Protein AF-A0A954BBL8-F1 (afdb_monomer)

Foldseek 3Di:
DDDPDDDDFDWAFLCRLCVVVVHDSVVSVVCVVVVLFDWDDDPDDGITDTPVRSVVSVVVVDDDPPPPPPVVPPPPVPPPPPPCPDQPVVNPDPDDPVVVVVVVCVVPPDDDPDDPDDDDDDDDDDDDDDDD

Radius of gyration: 31.5 Å; Cα contacts (8 Å, |Δi|>4): 62; chains: 1; bounding box: 58×46×105 Å

Secondary structure (DSSP, 8-state):
------PPPPEE-HHHHHHHHTS-HHHHHHHHHHT-S--EEETTTEEEEEHHHHHHHHHHH------S-----------------S--TT------HHHHHHHHHHHHSPPPS-------------------

Sequence (132 aa):
MTENVVTLPALLTEREAAERLGISSCTLQRLRRAGEIAYLKIGGRLVRYTEKQIADYLEAATCRETNEPVRSAITGSPREPIRRTGAAPGSIPLHDRRAVKALALQTFARPSKSSPAGSSKTPTAHASKRSN

Solvent-accessible surface area (backbone atoms only — not comparable to full-atom values): 9010 Å² total; per-residue (Å²): 134,83,82,82,77,84,78,78,81,64,73,32,44,59,63,58,48,14,60,74,69,74,49,53,51,68,56,50,52,48,37,44,75,73,63,72,42,70,70,45,70,57,78,94,81,47,57,32,33,45,67,63,44,54,49,54,40,52,60,71,68,53,80,74,82,65,90,61,86,71,67,74,69,88,70,65,70,76,74,65,77,73,75,78,85,57,81,53,96,82,62,69,72,86,67,55,71,66,58,56,53,52,52,53,52,59,72,70,47,76,81,72,96,67,83,82,73,90,77,90,78,83,88,87,89,86,80,91,82,86,88,132

Structure (mmCIF, N/CA/C/O backbone):
data_AF-A0A954BBL8-F1
#
_entry.id   AF-A0A954BBL8-F1
#
loop_
_atom_site.group_PDB
_atom_site.id
_atom_site.type_symbol
_atom_site.label_atom_id
_atom_site.label_alt_id
_atom_site.label_comp_id
_atom_site.label_asym_id
_atom_site.label_entity_id
_atom_site.label_seq_id
_atom_site.pdbx_PDB_ins_code
_atom_site.Cartn_x
_atom_site.Cartn_y
_atom_site.Cartn_z
_atom_site.occupancy
_atom_site.B_iso_or_equiv
_atom_site.auth_seq_id
_atom_site.auth_comp_id
_atom_site.auth_asym_id
_atom_site.auth_atom_id
_atom_site.pdbx_PDB_model_num
ATOM 1 N N . MET A 1 1 ? -0.771 -8.100 40.312 1.00 46.03 1 MET A N 1
ATOM 2 C CA . MET A 1 1 ? -1.903 -7.981 39.372 1.00 46.03 1 MET A CA 1
ATOM 3 C C . MET A 1 1 ? -1.376 -7.227 38.166 1.00 46.03 1 MET A C 1
ATOM 5 O O . MET A 1 1 ? -1.125 -6.039 38.279 1.00 46.03 1 MET A O 1
ATOM 9 N N . THR A 1 2 ? -1.028 -7.923 37.086 1.00 65.50 2 THR A N 1
ATOM 10 C CA . THR A 1 2 ? -0.516 -7.288 35.863 1.00 65.50 2 THR A CA 1
ATOM 11 C C . THR A 1 2 ? -1.701 -6.779 35.054 1.00 65.50 2 THR A C 1
ATOM 13 O O . THR A 1 2 ? -2.449 -7.575 34.491 1.00 65.50 2 THR A O 1
ATOM 16 N N . GLU A 1 3 ? -1.884 -5.461 35.060 1.00 63.78 3 GLU A N 1
ATOM 17 C CA . GLU A 1 3 ? -2.807 -4.723 34.198 1.00 63.78 3 GLU A CA 1
ATOM 18 C C . GLU A 1 3 ? -2.542 -5.110 32.737 1.00 63.78 3 GLU A C 1
ATOM 20 O O . GLU A 1 3 ? -1.494 -4.803 32.167 1.00 63.78 3 GLU A O 1
ATOM 25 N N . ASN A 1 4 ? -3.475 -5.849 32.143 1.00 70.06 4 ASN A N 1
ATOM 26 C CA . ASN A 1 4 ? -3.386 -6.306 30.764 1.00 70.06 4 ASN A CA 1
ATOM 27 C C . ASN A 1 4 ? -3.923 -5.182 29.867 1.00 70.06 4 ASN A C 1
ATOM 29 O O . ASN A 1 4 ? -5.093 -5.167 29.486 1.00 70.06 4 ASN A O 1
ATOM 33 N N . VAL A 1 5 ? -3.088 -4.172 29.615 1.00 75.31 5 VAL A N 1
ATOM 34 C CA . VAL A 1 5 ? -3.461 -3.025 28.782 1.00 75.31 5 VAL A CA 1
ATOM 35 C C . VAL A 1 5 ? -3.480 -3.468 27.322 1.00 75.31 5 VAL A C 1
ATOM 37 O O . VAL A 1 5 ? -2.441 -3.690 26.704 1.00 75.31 5 VAL A O 1
ATOM 40 N N . VAL A 1 6 ? -4.678 -3.599 26.756 1.00 73.25 6 VAL A N 1
ATOM 41 C CA . VAL A 1 6 ? -4.863 -3.892 25.331 1.00 73.25 6 VAL A CA 1
ATOM 42 C C . VAL A 1 6 ? -4.576 -2.619 24.533 1.00 73.25 6 VAL A C 1
ATOM 44 O O . VAL A 1 6 ? -5.428 -1.741 24.410 1.00 73.25 6 VAL A O 1
ATOM 47 N N . THR A 1 7 ? -3.363 -2.493 23.998 1.00 77.00 7 THR A N 1
ATOM 48 C CA . THR A 1 7 ? -3.014 -1.406 23.074 1.00 77.00 7 THR A CA 1
ATOM 49 C C . THR A 1 7 ? -3.534 -1.728 21.675 1.00 77.00 7 THR A C 1
ATOM 51 O O . THR A 1 7 ? -3.221 -2.774 21.106 1.00 77.00 7 THR A O 1
ATOM 54 N N . LEU A 1 8 ? -4.334 -0.825 21.105 1.00 75.62 8 LEU A N 1
ATOM 55 C CA . LEU A 1 8 ? -4.789 -0.951 19.722 1.00 75.62 8 LEU A CA 1
ATOM 56 C C . LEU A 1 8 ? -3.633 -0.652 18.751 1.00 75.62 8 LEU A C 1
ATOM 58 O O . LEU A 1 8 ? -2.876 0.293 18.983 1.00 75.62 8 LEU A O 1
ATOM 62 N N . PRO A 1 9 ? -3.498 -1.416 17.653 1.00 79.06 9 PRO A N 1
ATOM 63 C CA . PRO A 1 9 ? -2.435 -1.195 16.682 1.00 79.06 9 PRO A CA 1
ATOM 64 C C . PRO A 1 9 ? -2.623 0.146 15.966 1.00 79.06 9 PRO A C 1
ATOM 66 O O . PRO A 1 9 ? -3.714 0.464 15.486 1.00 79.06 9 PRO A O 1
ATOM 69 N N . ALA A 1 10 ? -1.541 0.919 15.859 1.00 87.56 10 ALA A N 1
ATOM 70 C CA . ALA A 1 10 ? -1.540 2.171 15.116 1.00 87.56 10 ALA A CA 1
ATOM 71 C C . ALA A 1 10 ? -1.830 1.919 13.625 1.00 87.56 10 ALA A C 1
ATOM 73 O O . ALA A 1 10 ? -1.247 1.030 12.998 1.00 87.56 10 ALA A O 1
ATOM 74 N N . LEU A 1 11 ? -2.750 2.710 13.061 1.00 93.75 11 LEU A N 1
ATOM 75 C CA . LEU A 1 11 ? -3.167 2.613 11.663 1.00 93.75 11 LEU A CA 1
ATOM 76 C C . LEU A 1 11 ? -2.535 3.720 10.826 1.00 93.75 11 LEU A C 1
ATOM 78 O O . LEU A 1 11 ? -3.007 4.861 10.813 1.00 93.75 11 LEU A O 1
ATOM 82 N N . LEU A 1 12 ? -1.523 3.341 10.059 1.00 94.44 12 LEU A N 1
ATOM 83 C CA . LEU A 1 12 ? -0.784 4.222 9.173 1.00 94.44 12 LEU A CA 1
ATOM 84 C C . LEU A 1 12 ? -1.586 4.504 7.902 1.00 94.44 12 LEU A C 1
ATOM 86 O O . LEU A 1 12 ? -2.253 3.633 7.334 1.00 94.44 12 LEU A O 1
ATOM 90 N N . THR A 1 13 ? -1.530 5.747 7.453 1.00 95.88 13 THR A N 1
ATOM 91 C CA . THR A 1 13 ? -2.005 6.157 6.131 1.00 95.88 13 THR A CA 1
ATOM 92 C C . THR A 1 13 ? -1.064 5.658 5.033 1.00 95.88 13 THR A C 1
ATOM 94 O O . THR A 1 13 ? 0.066 5.253 5.291 1.00 95.88 13 THR A O 1
ATOM 97 N N . GLU A 1 14 ? -1.509 5.712 3.775 1.00 94.69 14 GLU A N 1
ATOM 98 C CA . GLU A 1 14 ? -0.673 5.333 2.624 1.00 94.69 14 GLU A CA 1
ATOM 99 C C . GLU A 1 14 ? 0.601 6.189 2.526 1.00 94.69 14 GLU A C 1
ATOM 101 O O . GLU A 1 14 ? 1.652 5.674 2.160 1.00 94.69 14 GLU A O 1
ATOM 106 N N . ARG A 1 15 ? 0.542 7.473 2.913 1.00 95.38 15 ARG A N 1
ATOM 107 C CA . ARG A 1 15 ? 1.725 8.344 2.934 1.00 95.38 15 ARG A CA 1
ATOM 108 C C . ARG A 1 15 ? 2.714 7.923 4.022 1.00 95.38 15 ARG A C 1
ATOM 110 O O . ARG A 1 15 ? 3.881 7.719 3.722 1.00 95.38 15 ARG A O 1
ATOM 117 N N . GLU A 1 16 ? 2.238 7.742 5.251 1.00 95.69 16 GLU A N 1
ATOM 118 C CA . GLU A 1 16 ? 3.089 7.352 6.385 1.00 95.69 16 GLU A CA 1
ATOM 119 C C . GLU A 1 16 ? 3.707 5.963 6.183 1.00 95.69 16 GLU A C 1
ATOM 121 O O . GLU A 1 16 ? 4.875 5.748 6.490 1.00 95.69 16 GLU A O 1
ATOM 126 N N . ALA A 1 17 ? 2.948 5.016 5.626 1.00 95.88 17 ALA A N 1
ATOM 127 C CA . ALA A 1 17 ? 3.463 3.691 5.296 1.00 95.88 17 ALA A CA 1
ATOM 128 C C . ALA A 1 17 ? 4.558 3.753 4.218 1.00 95.88 17 ALA A C 1
ATOM 130 O O . ALA A 1 17 ? 5.568 3.061 4.323 1.00 95.88 17 ALA A O 1
ATOM 131 N N . ALA A 1 18 ? 4.385 4.603 3.201 1.00 96.50 18 ALA A N 1
ATOM 132 C CA . ALA A 1 18 ? 5.384 4.799 2.155 1.00 96.50 18 ALA A CA 1
ATOM 133 C C . ALA A 1 18 ? 6.669 5.441 2.708 1.00 96.50 18 ALA A C 1
ATOM 135 O O . ALA A 1 18 ? 7.763 4.979 2.392 1.00 96.50 18 ALA A O 1
ATOM 136 N N . GLU A 1 19 ? 6.534 6.437 3.590 1.00 96.06 19 GLU A N 1
ATOM 137 C CA . GLU A 1 19 ? 7.657 7.055 4.308 1.00 96.06 19 GLU A CA 1
ATOM 138 C C . GLU A 1 19 ? 8.410 6.027 5.166 1.00 96.06 19 GLU A C 1
ATOM 140 O O . GLU A 1 19 ? 9.635 5.958 5.101 1.00 96.06 19 GLU A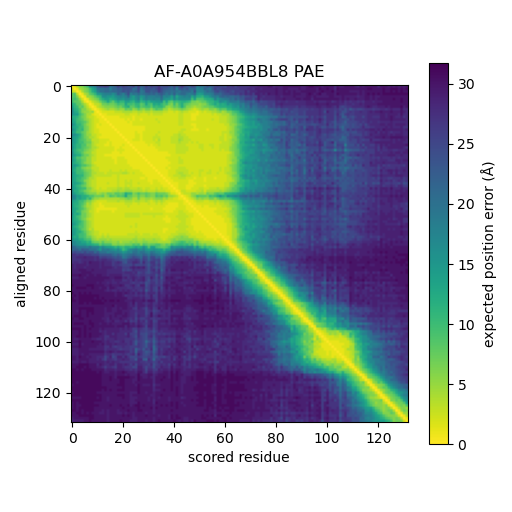 O 1
ATOM 145 N N . ARG A 1 20 ? 7.690 5.166 5.9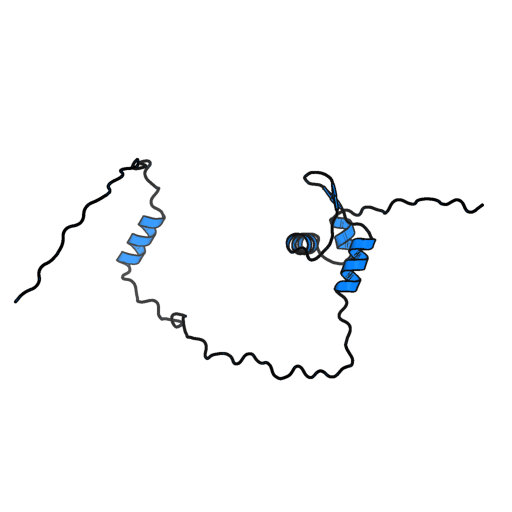01 1.00 93.94 20 ARG A N 1
ATOM 146 C CA . ARG A 1 20 ? 8.281 4.081 6.709 1.00 93.94 20 ARG A CA 1
ATOM 147 C C . ARG A 1 20 ? 9.048 3.059 5.869 1.00 93.94 20 ARG A C 1
ATOM 149 O O . ARG A 1 20 ? 10.067 2.552 6.322 1.00 93.94 20 ARG A O 1
ATOM 156 N N . LEU A 1 21 ? 8.563 2.758 4.666 1.00 94.00 21 LEU A N 1
ATOM 157 C CA . LEU A 1 21 ? 9.208 1.836 3.726 1.00 94.00 21 LEU A CA 1
ATOM 158 C C . LEU A 1 21 ? 10.311 2.497 2.883 1.00 94.00 21 LEU A C 1
ATOM 160 O O . LEU A 1 21 ? 11.015 1.798 2.159 1.00 94.00 21 LEU A O 1
ATOM 164 N N . GLY A 1 22 ? 10.452 3.826 2.929 1.00 95.19 22 GLY A N 1
ATOM 165 C CA . GLY A 1 22 ? 11.400 4.564 2.092 1.00 95.19 22 GLY A CA 1
ATOM 166 C C . GLY A 1 22 ? 11.055 4.553 0.597 1.00 95.19 22 GLY A C 1
ATOM 167 O O . GLY A 1 22 ? 11.948 4.668 -0.241 1.00 95.19 22 GLY A O 1
ATOM 168 N N . ILE A 1 23 ? 9.776 4.403 0.236 1.00 96.00 23 ILE A N 1
ATOM 169 C CA . ILE A 1 23 ? 9.311 4.354 -1.160 1.00 96.00 23 ILE A CA 1
ATOM 170 C C . ILE A 1 23 ? 8.315 5.473 -1.469 1.00 96.00 23 ILE A C 1
ATOM 172 O O . ILE A 1 23 ? 7.753 6.109 -0.583 1.00 96.00 23 ILE A O 1
ATOM 176 N N . SER A 1 24 ? 8.047 5.705 -2.757 1.00 97.69 24 SER A N 1
ATOM 177 C CA . SER A 1 24 ? 6.983 6.629 -3.160 1.00 97.69 24 SER A CA 1
ATOM 178 C C . SER A 1 24 ? 5.591 6.042 -2.884 1.00 97.69 24 SER A C 1
ATOM 180 O O . SER A 1 24 ? 5.374 4.833 -3.007 1.00 97.69 24 SER A O 1
ATOM 182 N N . SER A 1 25 ? 4.608 6.901 -2.603 1.00 96.44 25 SER A N 1
ATOM 183 C CA . SER A 1 25 ? 3.203 6.492 -2.452 1.00 96.44 25 SER A CA 1
ATOM 184 C C . SER A 1 25 ? 2.642 5.822 -3.714 1.00 96.44 25 SER A C 1
ATOM 186 O O . SER A 1 25 ? 1.854 4.884 -3.619 1.00 96.44 25 SER A O 1
ATOM 188 N N . CYS A 1 26 ? 3.092 6.244 -4.901 1.00 97.31 26 CYS A N 1
ATOM 189 C CA . CYS A 1 26 ? 2.743 5.613 -6.176 1.00 97.31 26 CYS A CA 1
ATOM 190 C C . CYS A 1 26 ? 3.252 4.162 -6.244 1.00 97.31 26 CYS A C 1
ATOM 192 O O . CYS A 1 26 ? 2.516 3.256 -6.642 1.00 97.31 26 CYS A O 1
ATOM 194 N N . THR A 1 27 ? 4.486 3.922 -5.791 1.00 97.31 27 THR A N 1
ATOM 195 C CA . THR A 1 27 ? 5.057 2.572 -5.695 1.00 97.31 27 THR A CA 1
ATOM 196 C C . THR A 1 27 ? 4.241 1.710 -4.739 1.00 97.31 27 THR A C 1
ATOM 198 O O . THR A 1 27 ? 3.846 0.607 -5.113 1.00 97.31 27 THR A O 1
ATOM 201 N N . LEU A 1 28 ? 3.914 2.226 -3.550 1.00 96.56 28 LEU A N 1
ATOM 202 C CA . LEU A 1 28 ? 3.092 1.509 -2.573 1.00 96.56 28 LEU A CA 1
ATOM 203 C C . LEU A 1 28 ? 1.700 1.170 -3.132 1.00 96.56 28 LEU A C 1
ATOM 205 O O . LEU A 1 28 ? 1.217 0.048 -2.979 1.00 96.56 28 LEU A O 1
ATOM 209 N N . GLN A 1 29 ? 1.077 2.100 -3.860 1.00 96.19 29 GLN A N 1
ATOM 210 C CA . GLN A 1 29 ? -0.194 1.852 -4.535 1.00 96.19 29 GLN A CA 1
ATOM 211 C C . GLN A 1 29 ? -0.077 0.734 -5.581 1.00 96.19 29 GLN A C 1
ATOM 213 O O . GLN A 1 29 ? -0.992 -0.084 -5.709 1.00 96.19 29 GLN A O 1
ATOM 218 N N . ARG A 1 30 ? 1.027 0.688 -6.335 1.00 96.81 30 ARG A N 1
ATOM 219 C CA . ARG A 1 30 ? 1.285 -0.374 -7.314 1.00 96.81 30 ARG A CA 1
ATOM 220 C C . ARG A 1 30 ? 1.429 -1.734 -6.633 1.00 96.81 30 ARG A C 1
ATOM 222 O O . ARG A 1 30 ? 0.749 -2.663 -7.055 1.00 96.81 30 ARG A O 1
ATOM 229 N N . LEU A 1 31 ? 2.228 -1.824 -5.568 1.00 95.44 31 LEU A N 1
ATOM 230 C CA . LEU A 1 31 ? 2.401 -3.051 -4.773 1.00 95.44 31 LEU A CA 1
ATOM 231 C C . LEU A 1 31 ? 1.059 -3.552 -4.233 1.00 95.44 31 LEU A C 1
ATOM 233 O O . LEU A 1 31 ? 0.718 -4.725 -4.360 1.00 95.44 31 LEU A O 1
ATOM 237 N N . ARG A 1 32 ? 0.236 -2.634 -3.717 1.00 95.69 32 ARG A N 1
ATOM 238 C CA . ARG A 1 32 ? -1.116 -2.954 -3.258 1.00 95.69 32 ARG A CA 1
ATOM 239 C C . ARG A 1 32 ? -2.000 -3.510 -4.374 1.00 95.69 32 ARG A C 1
ATOM 241 O O . ARG A 1 32 ? -2.718 -4.477 -4.153 1.00 95.69 32 ARG A O 1
ATOM 248 N N . ARG A 1 33 ? -1.980 -2.902 -5.566 1.00 95.19 33 ARG A N 1
ATOM 249 C CA . ARG A 1 33 ? -2.758 -3.384 -6.726 1.00 95.19 33 ARG A CA 1
ATOM 250 C C . ARG A 1 33 ? -2.271 -4.741 -7.232 1.00 95.19 33 ARG A C 1
ATOM 252 O O . ARG A 1 33 ? -3.088 -5.503 -7.732 1.00 95.19 33 ARG A O 1
ATOM 259 N N . ALA A 1 34 ? -0.976 -5.017 -7.102 1.00 95.00 34 ALA A N 1
ATOM 260 C CA . ALA A 1 34 ? -0.379 -6.312 -7.415 1.00 95.00 34 ALA A CA 1
ATOM 261 C C . ALA A 1 34 ? -0.681 -7.384 -6.350 1.00 95.00 34 ALA A C 1
ATOM 263 O O . ALA A 1 34 ? -0.526 -8.568 -6.624 1.00 95.00 34 ALA A O 1
ATOM 264 N N . GLY A 1 35 ? -1.144 -6.986 -5.158 1.00 94.94 35 GLY A N 1
ATOM 265 C CA . GLY A 1 35 ? -1.389 -7.897 -4.038 1.00 94.94 35 GLY A CA 1
ATOM 266 C C . GLY A 1 35 ? -0.119 -8.303 -3.286 1.00 94.94 35 GLY A C 1
ATOM 267 O O . GLY A 1 35 ? -0.152 -9.264 -2.528 1.00 94.94 35 GLY A O 1
ATOM 268 N N . GLU A 1 36 ? 0.985 -7.578 -3.480 1.00 94.38 36 GLU A N 1
ATOM 269 C CA . GLU A 1 36 ? 2.290 -7.885 -2.874 1.00 94.38 36 GLU A CA 1
ATOM 270 C C . GLU A 1 36 ? 2.405 -7.409 -1.421 1.00 94.38 36 GLU A C 1
ATOM 272 O O . GLU A 1 36 ? 3.224 -7.920 -0.664 1.00 94.38 36 GLU A O 1
ATOM 277 N N . ILE A 1 37 ? 1.578 -6.442 -1.012 1.00 95.38 37 ILE A N 1
ATOM 278 C CA . ILE A 1 37 ? 1.542 -5.935 0.361 1.00 95.38 37 ILE A CA 1
ATOM 279 C C . ILE A 1 37 ? 0.130 -6.018 0.938 1.00 95.38 37 ILE A C 1
ATOM 281 O O . ILE A 1 37 ? -0.852 -5.606 0.310 1.00 95.38 37 ILE A O 1
ATOM 285 N N . ALA A 1 38 ? 0.036 -6.536 2.162 1.00 95.38 38 ALA A N 1
ATOM 286 C CA . ALA A 1 38 ? -1.210 -6.590 2.908 1.00 95.38 38 ALA A CA 1
ATOM 287 C C . ALA A 1 38 ? -1.657 -5.184 3.337 1.00 95.38 38 ALA A C 1
ATOM 289 O O . ALA A 1 38 ? -0.847 -4.329 3.691 1.00 95.38 38 ALA A O 1
ATOM 290 N N . TYR A 1 39 ? -2.968 -4.946 3.322 1.00 95.81 39 TYR A N 1
ATOM 291 C CA . TYR A 1 39 ? -3.552 -3.662 3.702 1.00 95.81 39 TYR A CA 1
ATOM 292 C C . TYR A 1 39 ? -4.926 -3.849 4.339 1.00 95.81 39 TYR A C 1
ATOM 294 O O . TYR A 1 39 ? -5.622 -4.838 4.107 1.00 95.81 39 TYR A O 1
ATOM 302 N N . LEU A 1 40 ? -5.341 -2.859 5.121 1.00 94.75 40 LEU A N 1
ATOM 303 C CA . LEU A 1 40 ? -6.694 -2.746 5.642 1.00 94.75 40 LEU A CA 1
ATOM 304 C C . LEU A 1 40 ? -7.496 -1.780 4.779 1.00 94.75 40 LEU A C 1
ATOM 306 O O . LEU A 1 40 ? -7.086 -0.647 4.522 1.00 94.75 40 LEU A O 1
ATOM 310 N N . LYS A 1 41 ? -8.677 -2.219 4.353 1.00 94.50 41 LYS A N 1
ATOM 311 C CA . LYS A 1 41 ? -9.644 -1.366 3.669 1.00 94.50 41 LYS A CA 1
ATOM 312 C C . LYS A 1 41 ? -10.773 -1.031 4.635 1.00 94.50 41 LYS A C 1
ATOM 314 O O . LYS A 1 41 ? -11.541 -1.908 5.014 1.00 94.50 41 LYS A O 1
ATOM 319 N N . ILE A 1 42 ? -10.870 0.236 5.023 1.00 92.94 42 ILE A N 1
ATOM 320 C CA . ILE A 1 42 ? -11.923 0.732 5.911 1.00 92.94 42 ILE A CA 1
ATOM 321 C C . ILE A 1 42 ? -12.970 1.427 5.034 1.00 92.94 42 ILE A C 1
ATOM 323 O O . ILE A 1 42 ? -12.750 2.513 4.492 1.00 92.94 42 ILE A O 1
ATOM 327 N N . GLY A 1 43 ? -14.106 0.762 4.826 1.00 90.50 43 GLY A N 1
ATOM 328 C CA . GLY A 1 43 ? -15.150 1.221 3.909 1.00 90.50 43 GLY A CA 1
ATOM 329 C C . GLY A 1 43 ? -14.745 1.138 2.430 1.00 90.50 43 GLY A C 1
ATOM 330 O O . GLY A 1 43 ? -14.033 0.232 1.999 1.00 90.50 43 GLY A O 1
ATOM 331 N N . GLY A 1 44 ? -15.231 2.077 1.611 1.00 87.62 44 GLY A N 1
ATOM 332 C CA . GLY A 1 44 ? -15.038 2.027 0.155 1.00 87.62 44 GLY A CA 1
ATOM 333 C C . GLY A 1 44 ? -13.687 2.555 -0.338 1.00 87.62 44 GLY A C 1
ATOM 334 O O . GLY A 1 44 ? -13.160 2.044 -1.329 1.00 87.62 44 GLY A O 1
ATOM 335 N N . ARG A 1 45 ? -13.135 3.574 0.336 1.00 88.25 45 ARG A N 1
ATOM 336 C CA . ARG A 1 45 ? -12.016 4.385 -0.181 1.00 88.25 45 ARG A CA 1
ATOM 337 C C . ARG A 1 45 ? -10.813 4.496 0.754 1.00 88.25 45 ARG A C 1
ATOM 339 O O . ARG A 1 45 ? -9.725 4.773 0.259 1.00 88.25 45 ARG A O 1
ATOM 346 N N . LEU A 1 46 ? -10.977 4.305 2.066 1.00 93.94 46 LEU A N 1
ATOM 347 C CA . LEU A 1 46 ? -9.872 4.491 3.003 1.00 93.94 46 LEU A CA 1
ATOM 348 C C . LEU A 1 46 ? -9.026 3.223 3.069 1.00 93.94 46 LEU A C 1
ATOM 350 O O . LEU A 1 46 ? -9.527 2.131 3.333 1.00 93.94 46 LEU A O 1
ATOM 354 N N . VAL A 1 47 ? -7.730 3.398 2.844 1.00 95.00 47 VAL A N 1
ATOM 355 C CA . VAL A 1 47 ? -6.722 2.345 2.944 1.00 95.00 47 VAL A CA 1
ATOM 356 C C . VAL A 1 47 ? -5.798 2.696 4.095 1.00 95.00 47 VAL A C 1
ATOM 358 O O . VAL A 1 47 ? -5.338 3.835 4.196 1.00 95.00 47 VAL A O 1
ATOM 361 N N . ARG A 1 48 ? -5.569 1.724 4.973 1.00 95.88 48 ARG A N 1
ATOM 362 C CA . ARG A 1 48 ? -4.682 1.830 6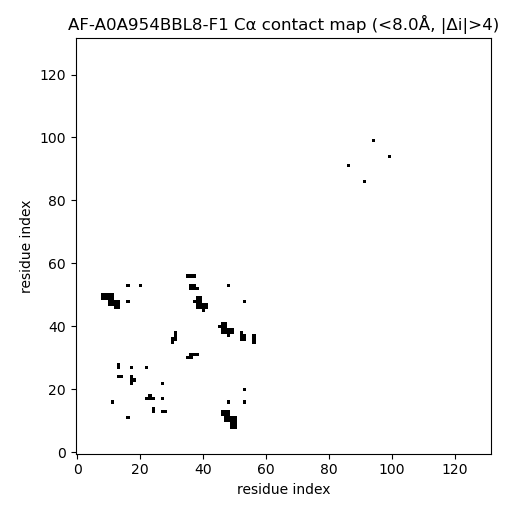.127 1.00 95.88 48 ARG A CA 1
ATOM 363 C C . ARG A 1 48 ? -3.745 0.636 6.174 1.00 95.88 48 ARG A C 1
ATOM 365 O O . ARG A 1 48 ? -4.072 -0.428 5.656 1.00 95.88 48 ARG A O 1
ATOM 372 N N . TYR A 1 49 ? -2.613 0.826 6.825 1.00 96.31 49 TYR A N 1
ATOM 373 C CA . TYR A 1 49 ? -1.609 -0.204 7.037 1.00 96.31 49 TYR A CA 1
ATOM 374 C C . TYR A 1 49 ? -1.341 -0.328 8.529 1.00 96.31 49 TYR A C 1
ATOM 376 O O . TYR A 1 49 ? -1.306 0.675 9.242 1.00 96.31 49 TYR A O 1
ATOM 384 N N . THR A 1 50 ? -1.173 -1.551 9.009 1.00 95.19 50 THR A N 1
ATOM 385 C CA . THR A 1 50 ? -0.648 -1.780 10.357 1.00 95.19 50 THR A CA 1
ATOM 386 C C . THR A 1 50 ? 0.870 -1.879 10.300 1.00 95.19 50 THR A C 1
ATOM 388 O O . THR A 1 50 ? 1.437 -2.279 9.283 1.00 95.19 50 THR A O 1
ATOM 391 N N . GLU A 1 51 ? 1.543 -1.560 11.404 1.00 93.00 51 GLU A N 1
ATOM 392 C CA . GLU A 1 51 ? 2.997 -1.752 11.503 1.00 93.00 51 GLU A CA 1
ATOM 393 C C . GLU A 1 51 ? 3.393 -3.212 11.256 1.00 93.00 51 GLU A C 1
ATOM 395 O O . GLU A 1 51 ? 4.382 -3.471 10.578 1.00 93.00 51 GLU A O 1
ATOM 400 N N . LYS A 1 52 ? 2.563 -4.162 11.705 1.00 92.31 52 LYS A N 1
ATOM 401 C CA . LYS A 1 52 ? 2.768 -5.588 11.445 1.00 92.31 52 LYS A CA 1
ATOM 402 C C . LYS A 1 52 ? 2.790 -5.911 9.948 1.00 92.31 52 LYS A C 1
ATOM 404 O O . LYS A 1 52 ? 3.706 -6.572 9.497 1.00 92.31 52 LYS A O 1
ATOM 409 N N . GLN A 1 53 ? 1.837 -5.402 9.166 1.00 94.56 53 GLN A N 1
ATOM 410 C CA . GLN A 1 53 ? 1.797 -5.649 7.716 1.00 94.56 53 GLN A CA 1
ATOM 411 C C . GLN A 1 53 ? 3.035 -5.105 6.995 1.00 94.56 53 GLN A C 1
ATOM 413 O O . GLN A 1 53 ? 3.510 -5.707 6.035 1.00 94.56 53 GLN A O 1
ATOM 418 N N . ILE A 1 54 ? 3.548 -3.962 7.453 1.00 93.75 54 ILE A N 1
ATOM 419 C CA . ILE A 1 54 ? 4.777 -3.371 6.920 1.00 93.75 54 ILE A CA 1
ATOM 420 C C . ILE A 1 54 ? 5.986 -4.237 7.289 1.00 93.75 54 ILE A C 1
ATOM 422 O O . ILE A 1 54 ? 6.817 -4.507 6.424 1.00 93.75 54 ILE A O 1
ATOM 426 N N . ALA A 1 55 ? 6.073 -4.693 8.541 1.00 92.75 55 ALA A N 1
ATOM 427 C CA . ALA A 1 55 ? 7.135 -5.585 8.998 1.00 92.75 55 ALA A CA 1
ATOM 428 C C . ALA A 1 55 ? 7.120 -6.918 8.233 1.00 92.75 55 ALA A C 1
ATOM 430 O O . ALA A 1 55 ? 8.143 -7.301 7.674 1.00 92.75 55 ALA A O 1
ATOM 431 N N . ASP A 1 56 ? 5.949 -7.548 8.106 1.00 92.81 56 ASP A N 1
ATOM 432 C CA . ASP A 1 56 ? 5.756 -8.795 7.358 1.00 92.81 56 ASP A CA 1
ATOM 433 C C . ASP A 1 56 ? 6.222 -8.638 5.895 1.00 92.81 56 ASP A C 1
ATOM 435 O O . ASP A 1 56 ? 6.880 -9.519 5.341 1.00 92.81 56 ASP A O 1
ATOM 439 N N . TYR A 1 57 ? 5.927 -7.493 5.263 1.00 94.19 57 TYR A N 1
ATOM 440 C CA . TYR A 1 57 ? 6.391 -7.197 3.905 1.00 94.19 57 TYR A CA 1
ATOM 441 C C . TYR A 1 57 ? 7.918 -7.069 3.821 1.00 94.19 57 TYR A C 1
ATOM 443 O O . TYR A 1 57 ? 8.521 -7.600 2.892 1.00 94.19 57 TYR A O 1
ATOM 451 N N . LEU A 1 58 ? 8.557 -6.394 4.781 1.00 93.00 58 LEU A N 1
ATOM 452 C CA . LEU A 1 58 ? 10.018 -6.267 4.823 1.00 93.00 58 LEU A CA 1
ATOM 453 C C . LEU A 1 58 ? 10.701 -7.619 5.048 1.00 93.00 58 LEU A C 1
ATOM 455 O O . LEU A 1 58 ? 11.700 -7.918 4.394 1.00 93.00 58 LEU A O 1
ATOM 459 N N . GLU A 1 59 ? 10.149 -8.456 5.924 1.00 91.56 59 GLU A N 1
ATOM 460 C CA . GLU A 1 59 ? 10.644 -9.815 6.147 1.00 91.56 59 GLU A CA 1
ATOM 461 C C . GLU A 1 59 ? 10.538 -10.663 4.875 1.00 91.56 59 GLU A C 1
ATOM 463 O O . GLU A 1 59 ? 11.505 -11.323 4.496 1.00 91.56 59 GLU A O 1
ATOM 468 N N . ALA A 1 60 ? 9.403 -10.593 4.172 1.00 88.69 60 ALA A N 1
ATOM 469 C CA . ALA A 1 60 ? 9.198 -11.304 2.912 1.00 88.69 60 ALA A CA 1
ATOM 470 C C . ALA A 1 60 ? 10.090 -10.780 1.773 1.00 88.69 60 ALA A C 1
ATOM 472 O O . ALA A 1 60 ? 10.549 -11.558 0.938 1.00 88.69 60 ALA A O 1
ATOM 473 N N . ALA A 1 61 ? 10.353 -9.472 1.738 1.00 87.38 61 ALA A N 1
ATOM 474 C CA . ALA A 1 61 ? 11.210 -8.836 0.741 1.00 87.38 61 ALA A CA 1
ATOM 475 C C . ALA A 1 61 ? 12.712 -9.021 1.021 1.00 87.38 61 ALA A C 1
ATOM 477 O O . ALA A 1 61 ? 13.545 -8.695 0.172 1.00 87.38 61 ALA A O 1
ATOM 478 N N . THR A 1 62 ? 13.081 -9.528 2.199 1.00 86.81 62 THR A N 1
ATOM 479 C CA . THR A 1 62 ? 14.479 -9.764 2.554 1.00 86.81 62 THR A CA 1
ATOM 480 C C . THR A 1 62 ? 15.018 -10.956 1.764 1.00 86.81 62 THR A C 1
ATOM 482 O O . THR A 1 62 ? 14.762 -12.116 2.091 1.00 86.81 62 THR A O 1
ATOM 485 N N . CYS A 1 63 ? 15.824 -10.680 0.738 1.00 80.19 63 CYS A N 1
ATOM 486 C CA . CYS A 1 63 ? 16.636 -11.700 0.086 1.00 80.19 63 CYS A CA 1
ATOM 487 C C . CYS A 1 63 ? 17.644 -12.251 1.101 1.00 80.19 63 CYS A C 1
ATOM 489 O O . CYS A 1 63 ? 18.600 -11.570 1.472 1.00 80.19 63 CYS A O 1
ATOM 491 N N . ARG A 1 64 ? 17.445 -13.491 1.553 1.00 73.31 64 ARG A N 1
ATOM 492 C CA . ARG A 1 64 ? 18.485 -14.212 2.286 1.00 73.31 64 ARG A CA 1
ATOM 493 C C . ARG A 1 64 ? 19.517 -14.656 1.266 1.00 73.31 64 ARG A C 1
ATOM 495 O O . ARG A 1 64 ? 19.196 -15.445 0.380 1.00 73.31 64 ARG A O 1
ATOM 502 N N . GLU A 1 65 ? 20.732 -14.135 1.381 1.00 65.88 65 GLU A N 1
ATOM 503 C CA . GLU A 1 65 ? 21.883 -14.684 0.676 1.00 65.88 65 GLU A CA 1
ATOM 504 C C . GLU A 1 65 ? 22.059 -16.117 1.182 1.00 65.88 65 GLU A C 1
ATOM 506 O O . GLU A 1 65 ? 22.579 -16.372 2.269 1.00 65.88 65 GLU A O 1
ATOM 511 N N . THR A 1 66 ? 21.497 -17.077 0.452 1.00 58.38 66 THR A N 1
ATOM 512 C CA . THR A 1 66 ? 21.786 -18.475 0.712 1.00 58.38 66 THR A CA 1
ATOM 513 C C . THR A 1 66 ? 23.250 -18.651 0.348 1.00 58.38 66 THR A C 1
ATOM 515 O O . THR A 1 66 ? 23.582 -18.709 -0.831 1.00 58.38 66 THR A O 1
ATOM 518 N N . ASN A 1 67 ? 24.120 -18.759 1.352 1.00 58.28 67 ASN A N 1
ATOM 519 C CA . ASN A 1 67 ? 25.521 -19.183 1.210 1.00 58.28 67 ASN A CA 1
ATOM 520 C C . ASN A 1 67 ? 25.668 -20.623 0.669 1.00 58.28 67 ASN A C 1
ATOM 522 O O . ASN A 1 67 ? 26.732 -21.225 0.761 1.00 58.28 67 ASN A O 1
ATOM 526 N N . GLU A 1 68 ? 24.609 -21.181 0.089 1.00 59.59 68 GLU A N 1
ATOM 527 C CA . GLU A 1 68 ? 24.687 -22.352 -0.756 1.00 59.59 68 GLU A CA 1
ATOM 528 C C . GLU A 1 68 ? 25.074 -21.879 -2.156 1.00 59.59 68 GLU A C 1
ATOM 530 O O . GLU A 1 68 ? 24.303 -21.143 -2.784 1.00 59.59 68 GLU A O 1
ATOM 535 N N . PRO A 1 69 ? 26.230 -22.299 -2.698 1.00 53.81 69 PRO A N 1
ATOM 536 C CA . PRO A 1 69 ? 26.543 -22.099 -4.095 1.00 53.81 69 PRO A CA 1
ATOM 537 C C . PRO A 1 69 ? 25.684 -23.076 -4.901 1.00 53.81 69 PRO A C 1
ATOM 539 O O . PRO A 1 69 ? 26.192 -23.972 -5.577 1.00 53.81 69 PRO A O 1
ATOM 542 N N . VAL A 1 70 ? 24.363 -22.884 -4.887 1.00 55.97 70 VAL A N 1
ATOM 543 C CA . VAL A 1 70 ? 23.529 -23.314 -5.996 1.00 55.97 70 VAL A CA 1
ATOM 544 C C . VAL A 1 70 ? 23.934 -22.386 -7.124 1.00 55.97 70 VAL A C 1
ATOM 546 O O . VAL A 1 70 ? 23.326 -21.349 -7.371 1.00 55.97 70 VAL A O 1
ATOM 549 N N . ARG A 1 71 ? 25.039 -22.748 -7.789 1.00 56.16 71 ARG A N 1
ATOM 550 C CA . ARG A 1 71 ? 25.273 -22.368 -9.172 1.00 56.16 71 ARG A CA 1
ATOM 551 C C . ARG A 1 71 ? 23.934 -22.613 -9.827 1.00 56.16 71 ARG A C 1
ATOM 553 O O . ARG A 1 71 ? 23.548 -23.774 -9.960 1.00 56.16 71 ARG A O 1
ATOM 560 N N . SER A 1 72 ? 23.206 -21.543 -10.144 1.00 63.69 72 SER A N 1
ATOM 561 C CA . SER A 1 72 ? 22.058 -21.639 -11.021 1.00 63.69 72 SER A CA 1
ATOM 562 C C . SER A 1 72 ? 22.577 -22.459 -12.180 1.00 63.69 72 SER A C 1
ATOM 564 O O . SER A 1 72 ? 23.487 -22.011 -12.888 1.00 63.69 72 SER A O 1
ATOM 566 N N . ALA A 1 73 ? 22.110 -23.709 -12.291 1.00 55.50 73 ALA A N 1
ATOM 567 C CA . ALA A 1 73 ? 22.368 -24.511 -13.468 1.00 55.50 73 ALA A CA 1
ATOM 568 C C . ALA A 1 73 ? 22.130 -23.559 -14.629 1.00 55.50 73 ALA A C 1
ATOM 570 O O . ALA A 1 73 ? 21.166 -22.787 -14.545 1.00 55.50 73 ALA A O 1
ATOM 571 N N . ILE A 1 74 ? 23.044 -23.529 -15.605 1.00 58.25 74 ILE A N 1
ATOM 572 C CA . ILE A 1 74 ? 22.961 -22.682 -16.797 1.00 58.25 74 ILE A CA 1
ATOM 573 C C . ILE A 1 74 ? 21.662 -23.062 -17.508 1.00 58.25 74 ILE A C 1
ATOM 575 O O . ILE A 1 74 ? 21.616 -23.817 -18.465 1.00 58.25 74 ILE A O 1
ATOM 579 N N . THR A 1 75 ? 20.579 -22.532 -16.978 1.00 56.62 75 THR A N 1
ATOM 580 C CA . THR A 1 75 ? 19.237 -22.513 -17.493 1.00 56.62 75 THR A CA 1
ATOM 581 C C . THR A 1 75 ? 19.151 -21.116 -18.066 1.00 56.62 75 THR A C 1
ATOM 583 O O . THR A 1 75 ? 18.271 -20.319 -17.760 1.00 56.62 75 THR A O 1
ATOM 586 N N . GLY A 1 76 ? 20.124 -20.797 -18.929 1.00 51.47 76 GLY A N 1
ATOM 587 C CA . GLY A 1 76 ? 19.731 -20.074 -20.109 1.00 51.47 76 GLY A CA 1
ATOM 588 C C . GLY A 1 76 ? 18.600 -20.913 -20.671 1.00 51.47 76 GLY A C 1
ATOM 589 O O . GLY A 1 76 ? 18.819 -22.058 -21.062 1.00 51.47 76 GLY A O 1
ATOM 590 N N . SER A 1 77 ? 17.377 -20.384 -20.624 1.00 57.41 77 SER A N 1
ATOM 591 C CA . SER A 1 77 ? 16.370 -20.813 -21.581 1.00 57.41 77 SER A CA 1
ATOM 592 C C . SER A 1 77 ? 17.128 -20.876 -22.905 1.00 57.41 77 SER A C 1
ATOM 594 O O . SER A 1 77 ? 17.759 -19.863 -23.252 1.00 57.41 77 SER A O 1
ATOM 596 N N . PRO A 1 78 ? 17.213 -22.039 -23.584 1.00 49.47 78 PRO A N 1
ATOM 597 C CA . PRO A 1 78 ? 17.689 -22.007 -24.944 1.00 49.47 78 PRO A CA 1
ATOM 598 C C . PRO A 1 78 ? 16.794 -20.957 -25.568 1.00 49.47 78 PRO A C 1
ATOM 600 O O . PRO A 1 78 ? 15.570 -21.093 -25.535 1.00 49.47 78 PRO A O 1
ATOM 603 N N . ARG A 1 79 ? 17.389 -19.837 -25.995 1.00 53.03 79 ARG A N 1
ATOM 604 C CA . ARG A 1 79 ? 16.697 -18.942 -26.897 1.00 53.03 79 ARG A CA 1
ATOM 605 C C . ARG A 1 79 ? 16.350 -19.880 -28.030 1.00 53.03 79 ARG A C 1
ATOM 607 O O . ARG A 1 79 ? 17.225 -20.197 -28.835 1.00 53.03 79 ARG A O 1
ATOM 614 N N . GLU A 1 80 ? 15.116 -20.384 -28.048 1.00 58.56 80 GLU A N 1
ATOM 615 C CA . GLU A 1 80 ? 14.559 -20.882 -29.281 1.00 58.56 80 GLU A CA 1
ATOM 616 C C . GLU A 1 80 ? 14.918 -19.802 -30.290 1.00 58.56 80 GLU A C 1
ATOM 618 O O . GLU A 1 80 ? 14.773 -18.612 -29.955 1.00 58.56 80 GLU A O 1
ATOM 623 N N . PRO A 1 81 ? 15.508 -20.169 -31.441 1.00 56.25 81 PRO A N 1
ATOM 624 C CA . PRO A 1 81 ? 15.836 -19.184 -32.447 1.00 56.25 81 PRO A CA 1
ATOM 625 C C . PRO A 1 81 ? 14.579 -18.358 -32.611 1.00 56.25 81 PRO A C 1
ATOM 627 O O . PRO A 1 81 ? 13.533 -18.912 -32.951 1.00 56.25 81 PRO A O 1
ATOM 630 N N . ILE A 1 82 ? 14.680 -17.079 -32.221 1.00 53.94 82 ILE A N 1
ATOM 631 C CA . ILE A 1 82 ? 13.583 -16.124 -32.232 1.00 53.94 82 ILE A CA 1
ATOM 632 C C . ILE A 1 82 ? 12.900 -16.380 -33.557 1.00 53.94 82 ILE A C 1
ATOM 634 O O . ILE A 1 82 ? 13.505 -16.119 -34.603 1.00 53.94 82 ILE A O 1
ATOM 638 N N . ARG A 1 83 ? 11.694 -16.966 -33.539 1.00 58.16 83 ARG A N 1
ATOM 639 C CA . ARG A 1 83 ? 10.886 -16.987 -34.747 1.00 58.16 83 ARG A CA 1
ATOM 640 C C . ARG A 1 83 ? 10.763 -15.518 -35.067 1.00 58.16 83 ARG A C 1
ATOM 642 O O . ARG A 1 83 ? 10.150 -14.783 -34.292 1.00 58.16 83 ARG A O 1
ATOM 649 N N . ARG A 1 84 ? 11.469 -15.074 -36.113 1.00 56.94 84 ARG A N 1
ATOM 650 C CA . ARG A 1 84 ? 11.472 -13.693 -36.584 1.00 56.94 84 ARG A CA 1
ATOM 651 C C . ARG A 1 84 ? 10.071 -13.415 -37.105 1.00 56.94 84 ARG A C 1
ATOM 653 O O . ARG A 1 84 ? 9.822 -13.396 -38.299 1.00 56.94 84 ARG A O 1
ATOM 660 N N . THR A 1 85 ? 9.147 -13.243 -36.177 1.00 58.81 85 THR A N 1
ATOM 661 C CA . THR A 1 85 ? 7.793 -12.771 -36.409 1.00 58.81 85 THR A CA 1
ATOM 662 C C . THR A 1 85 ? 7.837 -11.298 -36.054 1.00 58.81 85 THR A C 1
ATOM 664 O O . THR A 1 85 ? 7.291 -10.824 -35.068 1.00 58.81 85 THR A O 1
ATOM 667 N N . GLY A 1 86 ? 8.653 -10.599 -36.826 1.00 61.81 86 GLY A N 1
ATOM 668 C CA . GLY A 1 86 ? 8.868 -9.174 -36.763 1.00 61.81 86 GLY A CA 1
ATOM 669 C C . GLY A 1 86 ? 9.287 -8.786 -38.163 1.00 61.81 86 GLY A C 1
ATOM 670 O O . GLY A 1 86 ? 10.265 -9.324 -38.684 1.00 61.81 86 GLY A O 1
ATOM 671 N N . ALA A 1 87 ? 8.492 -7.931 -38.797 1.00 62.44 87 ALA A N 1
ATOM 672 C CA . ALA A 1 87 ? 8.833 -7.364 -40.088 1.00 62.44 87 ALA A CA 1
ATOM 673 C C . ALA A 1 87 ? 10.213 -6.691 -39.943 1.00 62.44 87 ALA A C 1
ATOM 675 O O . ALA A 1 87 ? 10.448 -5.978 -38.962 1.00 62.44 87 ALA A O 1
ATOM 676 N N . ALA A 1 88 ? 11.158 -7.007 -40.831 1.00 61.53 88 ALA A N 1
ATOM 677 C CA . ALA A 1 88 ? 12.524 -6.508 -40.726 1.00 61.53 88 ALA A CA 1
ATOM 678 C C . ALA A 1 88 ? 12.535 -4.966 -40.652 1.00 61.53 88 ALA A C 1
ATOM 680 O O . ALA A 1 88 ? 11.705 -4.318 -41.291 1.00 61.53 88 ALA A O 1
ATOM 681 N N . PRO A 1 89 ? 13.467 -4.340 -39.915 1.00 48.22 89 PRO A N 1
ATOM 682 C CA . PRO A 1 89 ? 13.661 -2.895 -39.993 1.00 48.22 89 PRO A CA 1
ATOM 683 C C . PRO A 1 89 ? 13.831 -2.476 -41.465 1.00 48.22 89 PRO A C 1
ATOM 685 O O . PRO A 1 89 ? 14.756 -2.930 -42.134 1.00 48.22 89 PRO A O 1
ATOM 688 N N . GLY A 1 90 ? 12.889 -1.681 -41.986 1.00 58.84 90 GLY A N 1
ATOM 689 C CA . GLY A 1 90 ? 12.818 -1.293 -43.404 1.00 58.84 90 GLY A CA 1
ATOM 690 C C . GLY A 1 90 ? 11.819 -2.071 -44.277 1.00 58.84 90 GLY A C 1
ATOM 691 O O . GLY A 1 90 ? 11.699 -1.767 -45.458 1.00 58.84 90 GLY A O 1
ATOM 692 N N . SER A 1 91 ? 11.061 -3.031 -43.738 1.00 55.31 91 SER A N 1
ATOM 693 C CA . SER A 1 91 ? 10.116 -3.854 -44.511 1.00 55.31 91 SER A CA 1
ATOM 694 C C . SER A 1 91 ? 8.689 -3.299 -44.576 1.00 55.31 91 SER A C 1
ATOM 696 O O . SER A 1 91 ? 7.743 -4.069 -44.736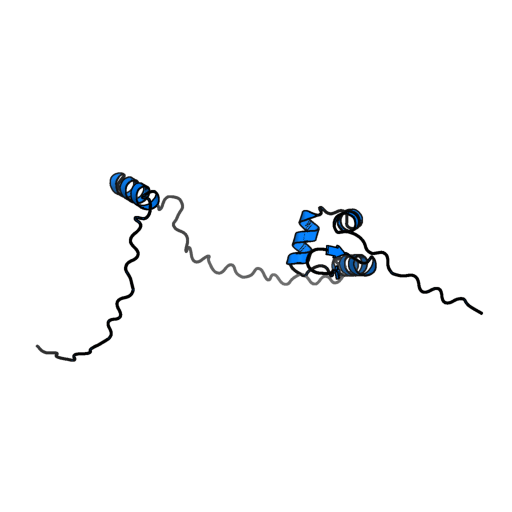 1.00 55.31 91 SER A O 1
ATOM 698 N N . ILE A 1 92 ? 8.500 -1.990 -44.413 1.00 56.84 92 ILE A N 1
ATOM 699 C CA . ILE A 1 92 ? 7.228 -1.357 -44.777 1.00 56.84 92 ILE A CA 1
ATOM 700 C C . ILE A 1 92 ? 7.195 -1.350 -46.308 1.00 56.84 92 ILE A C 1
ATOM 702 O O . ILE A 1 92 ? 8.036 -0.672 -46.904 1.00 56.84 92 ILE A O 1
ATOM 706 N N . PRO A 1 93 ? 6.282 -2.084 -46.976 1.00 58.28 93 PRO A N 1
ATOM 707 C CA . PRO A 1 93 ? 6.091 -1.896 -48.406 1.00 58.28 93 PRO A CA 1
ATOM 708 C C . PRO A 1 93 ? 5.783 -0.416 -48.599 1.00 58.28 93 PRO A C 1
ATOM 710 O O . PRO A 1 93 ? 4.933 0.108 -47.878 1.00 58.28 93 PRO A O 1
ATOM 713 N N . LEU A 1 94 ? 6.472 0.262 -49.516 1.00 55.22 94 LEU A N 1
ATOM 714 C CA . LEU A 1 94 ? 6.157 1.637 -49.901 1.00 55.22 94 LEU A CA 1
ATOM 715 C C . LEU A 1 94 ? 4.681 1.674 -50.321 1.00 55.22 94 LEU A C 1
ATOM 717 O O . LEU A 1 94 ? 4.333 1.321 -51.444 1.00 55.22 94 LEU A O 1
ATOM 721 N N . HIS A 1 95 ? 3.792 2.010 -49.386 1.00 59.41 95 HIS A N 1
ATOM 722 C CA . HIS A 1 95 ? 2.382 2.174 -49.686 1.00 59.41 95 HIS A CA 1
ATOM 723 C C . HIS A 1 95 ? 2.292 3.426 -50.547 1.00 59.41 95 HIS A C 1
ATOM 725 O O . HIS A 1 95 ? 2.816 4.477 -50.167 1.00 59.41 95 HIS A O 1
ATOM 731 N N . ASP A 1 96 ? 1.673 3.295 -51.722 1.00 66.12 96 ASP A N 1
ATOM 732 C CA . ASP A 1 96 ? 1.413 4.416 -52.620 1.00 66.12 96 ASP A CA 1
ATOM 733 C C . ASP A 1 96 ? 0.857 5.583 -51.785 1.00 66.12 96 ASP A C 1
ATOM 735 O O . ASP A 1 96 ? -0.079 5.407 -50.998 1.00 66.12 96 ASP A O 1
ATOM 739 N N . ARG A 1 97 ? 1.459 6.775 -51.904 1.00 58.84 97 ARG A N 1
ATOM 740 C CA . ARG A 1 97 ? 1.106 7.978 -51.122 1.00 58.84 97 ARG A CA 1
ATOM 741 C C . ARG A 1 97 ? -0.401 8.240 -51.111 1.00 58.84 97 ARG A C 1
ATOM 743 O O . ARG A 1 97 ? -0.929 8.788 -50.141 1.00 58.84 97 ARG A O 1
ATOM 750 N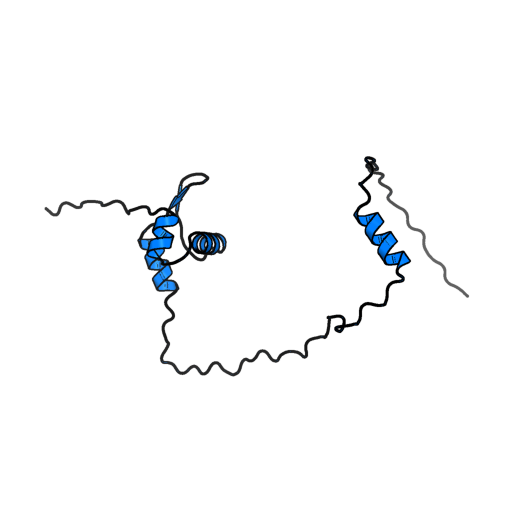 N . ARG A 1 98 ? -1.099 7.843 -52.178 1.00 64.69 98 ARG A N 1
ATOM 751 C CA . ARG A 1 98 ? -2.557 7.951 -52.300 1.00 64.69 98 ARG A CA 1
ATOM 752 C C . ARG A 1 98 ? -3.300 7.045 -51.312 1.00 64.69 98 ARG A C 1
ATOM 754 O O . ARG A 1 98 ? -4.268 7.500 -50.706 1.00 64.69 98 ARG A O 1
ATOM 761 N N . ALA A 1 99 ? -2.818 5.823 -51.088 1.00 67.50 99 ALA A N 1
ATOM 762 C CA . ALA A 1 99 ? -3.403 4.869 -50.147 1.00 67.50 99 ALA A CA 1
ATOM 763 C C . ALA A 1 99 ? -3.246 5.331 -48.690 1.00 67.50 99 ALA A C 1
ATOM 765 O O . ALA A 1 99 ? -4.201 5.273 -47.919 1.00 67.50 99 ALA A O 1
ATOM 766 N N . VAL A 1 100 ? -2.080 5.881 -48.330 1.00 69.56 100 VAL A N 1
ATOM 767 C CA . VAL A 1 100 ? -1.836 6.424 -46.979 1.00 69.56 100 VAL A CA 1
ATOM 768 C C . VAL A 1 100 ? -2.767 7.603 -46.682 1.00 69.56 100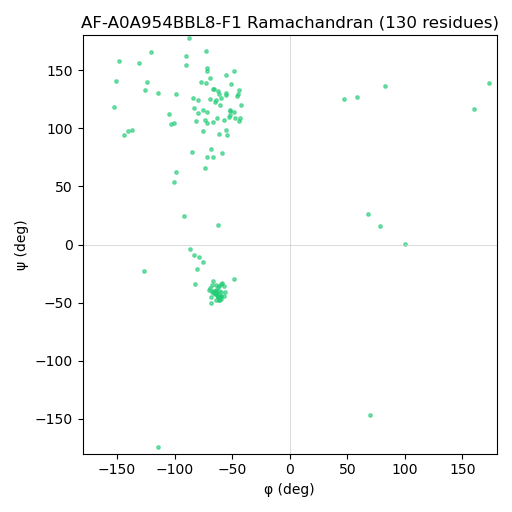 VAL A C 1
ATOM 770 O O . VAL A 1 100 ? -3.367 7.671 -45.609 1.00 69.56 100 VAL A O 1
ATOM 773 N N . LYS A 1 101 ? -2.942 8.517 -47.648 1.00 75.62 101 LYS A N 1
ATOM 774 C CA . LYS A 1 101 ? -3.843 9.668 -47.499 1.00 75.62 101 LYS A CA 1
ATOM 775 C C . LYS A 1 101 ? -5.308 9.237 -47.376 1.00 75.62 101 LYS A C 1
ATOM 777 O O . LYS A 1 101 ? -6.026 9.788 -46.546 1.00 75.62 101 LYS A O 1
ATOM 782 N N . ALA A 1 102 ? -5.743 8.256 -48.170 1.00 75.38 102 ALA A N 1
ATOM 783 C CA . ALA A 1 102 ? -7.100 7.719 -48.096 1.00 75.38 102 ALA A CA 1
ATOM 784 C C . ALA A 1 102 ? -7.385 7.082 -46.726 1.00 75.38 102 ALA A C 1
ATOM 786 O O . ALA A 1 102 ? -8.404 7.392 -46.110 1.00 75.38 102 ALA A O 1
ATOM 787 N N . LEU A 1 103 ? -6.449 6.276 -46.214 1.00 75.94 103 LEU A N 1
ATOM 788 C CA . LEU A 1 103 ? -6.571 5.635 -44.904 1.00 75.94 103 LEU A CA 1
ATOM 789 C C . LEU A 1 103 ? -6.648 6.667 -43.768 1.00 75.94 103 LEU A C 1
ATOM 791 O O . LEU A 1 103 ? -7.512 6.572 -42.901 1.00 75.94 103 LEU A O 1
ATOM 795 N N . ALA A 1 104 ? -5.785 7.687 -43.794 1.00 78.06 104 ALA A N 1
ATOM 796 C CA . ALA A 1 104 ? -5.798 8.747 -42.789 1.00 78.06 104 ALA A CA 1
ATOM 797 C C . ALA A 1 104 ? -7.144 9.493 -42.762 1.00 78.06 104 ALA A C 1
ATOM 799 O O . ALA A 1 104 ? -7.706 9.714 -41.690 1.00 78.06 104 ALA A O 1
ATOM 800 N N . LEU A 1 105 ? -7.698 9.832 -43.933 1.00 79.88 105 LEU A N 1
ATOM 801 C CA . LEU A 1 105 ? -9.011 10.477 -44.020 1.00 79.88 105 LEU A CA 1
ATOM 802 C C . LEU A 1 105 ? -10.136 9.581 -43.495 1.00 79.88 105 LEU A C 1
ATOM 804 O O . LEU A 1 105 ? -11.061 10.091 -42.875 1.00 79.88 105 LEU A O 1
ATOM 808 N N . GLN A 1 106 ? -10.054 8.266 -43.698 1.00 74.50 106 GLN A N 1
ATOM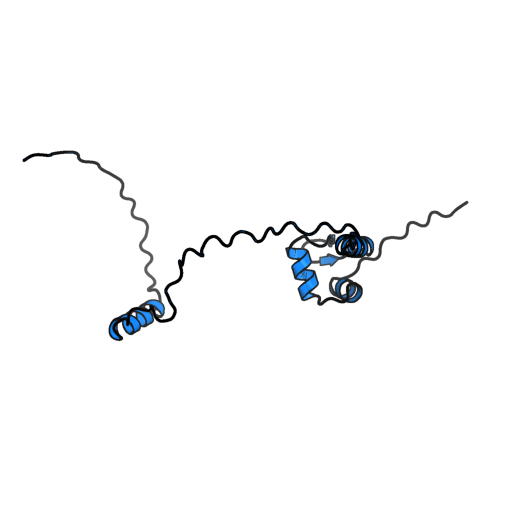 809 C CA . GLN A 1 106 ? -11.061 7.313 -43.232 1.00 74.50 106 GLN A CA 1
ATOM 810 C C . GLN A 1 106 ? -11.073 7.179 -41.703 1.00 74.50 106 GLN A C 1
ATOM 812 O O . GLN A 1 106 ? -12.141 7.106 -41.104 1.00 74.50 106 GLN A O 1
ATOM 817 N N . THR A 1 107 ? -9.902 7.219 -41.065 1.00 76.69 107 THR A N 1
ATOM 818 C CA . THR A 1 107 ? -9.776 7.176 -39.599 1.00 76.69 107 THR A CA 1
ATOM 819 C C . THR A 1 107 ? -10.280 8.456 -38.935 1.00 76.69 107 THR A C 1
ATOM 821 O O . THR A 1 107 ? -10.922 8.400 -37.890 1.00 76.69 107 THR A O 1
ATOM 824 N N . PHE A 1 108 ? -10.008 9.619 -39.535 1.00 74.00 108 PHE A N 1
ATOM 825 C CA . PHE A 1 108 ? -10.481 10.906 -39.014 1.00 74.00 108 PHE A CA 1
ATOM 826 C C . PHE A 1 108 ? -11.887 11.280 -39.497 1.00 74.00 108 PHE A C 1
ATOM 828 O O . PHE A 1 108 ? -12.436 12.297 -39.064 1.00 74.00 108 PHE A O 1
ATOM 835 N N . ALA A 1 109 ? -12.491 10.471 -40.370 1.00 73.31 109 ALA A N 1
ATOM 836 C CA . ALA A 1 109 ? -13.869 10.664 -40.776 1.00 73.31 109 ALA A CA 1
ATOM 837 C C . ALA A 1 109 ? -14.782 10.456 -39.565 1.00 73.31 109 ALA A C 1
ATOM 839 O O . ALA A 1 109 ? -14.792 9.412 -38.912 1.00 73.31 109 ALA A O 1
ATOM 840 N N . ARG A 1 110 ? -15.570 11.486 -39.260 1.00 70.75 110 ARG A N 1
ATOM 841 C CA . ARG A 1 110 ? -16.536 11.449 -38.167 1.00 70.75 110 ARG A CA 1
ATOM 842 C C . ARG A 1 110 ? -17.569 10.349 -38.453 1.00 70.75 110 ARG A C 1
ATOM 844 O O . ARG A 1 110 ? -18.152 10.364 -39.538 1.00 70.75 110 ARG A O 1
ATOM 851 N N . PRO A 1 111 ? -17.851 9.435 -37.509 1.00 65.19 111 PRO A N 1
ATOM 852 C CA . PRO A 1 111 ? -18.868 8.415 -37.721 1.00 65.19 111 PRO A CA 1
ATOM 853 C C . PRO A 1 111 ? -20.219 9.096 -37.949 1.00 65.19 111 PRO A C 1
ATOM 855 O O . PRO A 1 111 ? -20.697 9.872 -37.114 1.00 65.19 111 PRO A O 1
ATOM 858 N N . SER A 1 112 ? -20.812 8.847 -39.118 1.00 60.03 112 SER A N 1
ATOM 859 C CA . SER A 1 112 ? -22.152 9.336 -39.425 1.00 60.03 112 SER A CA 1
ATOM 860 C C . SER A 1 112 ? -23.151 8.648 -38.494 1.00 60.03 112 SER A C 1
ATOM 862 O O . SER A 1 112 ? -23.074 7.441 -38.261 1.00 60.03 112 SER A O 1
ATOM 864 N N . LYS A 1 113 ? -24.065 9.426 -37.911 1.00 57.56 113 LYS A N 1
ATOM 865 C CA . LYS A 1 113 ? -25.120 8.931 -37.023 1.00 57.56 113 LYS A CA 1
ATOM 866 C C . LYS A 1 113 ? -26.160 8.166 -37.845 1.00 57.56 113 LYS A C 1
ATOM 868 O O . LYS A 1 113 ? -27.232 8.686 -38.123 1.00 57.56 113 LYS A O 1
ATOM 873 N N . SER A 1 114 ? -25.846 6.949 -38.261 1.00 55.84 114 SER A N 1
ATOM 874 C CA . SER A 1 114 ? -26.858 5.996 -38.703 1.00 55.84 114 SER A CA 1
ATOM 875 C C . SER A 1 114 ? -26.426 4.603 -38.271 1.00 55.84 114 SER A C 1
ATOM 877 O O . SER A 1 114 ? -25.619 3.940 -38.911 1.00 55.84 114 SER A O 1
ATOM 879 N N . SER A 1 115 ? -26.923 4.188 -37.110 1.00 56.50 115 SER A N 1
ATOM 880 C CA . SER A 1 115 ? -26.910 2.785 -36.715 1.00 56.50 115 SER A CA 1
ATOM 881 C C . SER A 1 115 ? -27.800 2.015 -37.693 1.00 56.50 115 SER A C 1
ATOM 883 O O . SER A 1 115 ? -28.981 2.358 -37.788 1.00 56.50 115 SER A O 1
ATOM 885 N N . PRO A 1 116 ? -27.328 0.969 -38.387 1.00 51.88 116 PRO A N 1
ATOM 886 C CA . PRO A 1 116 ? -28.240 0.025 -38.997 1.00 51.88 116 PRO A CA 1
ATOM 887 C C . PRO A 1 116 ? -28.712 -0.918 -37.896 1.00 51.88 116 PRO A C 1
ATOM 889 O O . PRO A 1 116 ? -27.938 -1.673 -37.305 1.00 51.88 116 PRO A O 1
ATOM 892 N N . ALA A 1 117 ? -30.002 -0.801 -37.605 1.00 45.75 117 ALA A N 1
ATOM 893 C CA . ALA A 1 117 ? -30.780 -1.740 -36.825 1.00 45.75 117 ALA A CA 1
ATOM 894 C C . ALA A 1 117 ? -30.563 -3.184 -37.306 1.00 45.75 117 ALA A C 1
ATOM 896 O O . ALA A 1 117 ? -30.310 -3.436 -38.486 1.00 45.75 117 ALA A O 1
ATOM 897 N N . GLY A 1 118 ? -30.672 -4.126 -36.367 1.00 47.91 118 GLY A N 1
ATOM 898 C CA . GLY A 1 118 ? -30.512 -5.550 -36.621 1.00 47.91 118 GLY A CA 1
ATOM 899 C C . GLY A 1 118 ? -31.361 -6.042 -37.792 1.00 47.91 118 GLY A C 1
ATOM 900 O O . GLY A 1 118 ? -32.531 -5.699 -37.932 1.00 47.91 118 GLY A O 1
ATOM 901 N N . SER A 1 119 ? -30.764 -6.895 -38.616 1.00 50.78 119 SER A N 1
ATOM 902 C CA . SER A 1 119 ? -31.502 -7.723 -39.557 1.00 50.78 119 SER A CA 1
ATOM 903 C C . SER A 1 119 ? -30.903 -9.120 -39.512 1.00 50.78 119 SER A C 1
ATOM 905 O O . SER A 1 119 ? -29.839 -9.399 -40.059 1.00 50.78 119 SER A O 1
ATOM 907 N N . SER A 1 120 ? -31.580 -9.977 -38.759 1.00 53.28 120 SER A N 1
ATOM 908 C CA . SER A 1 120 ? -31.416 -11.420 -38.759 1.00 53.28 120 SER A CA 1
ATOM 909 C C . SER A 1 120 ? -31.711 -11.978 -40.150 1.00 53.28 120 SER A C 1
ATOM 911 O O . SER A 1 120 ? -32.800 -11.778 -40.682 1.00 53.28 120 SER A O 1
ATOM 913 N N . LYS A 1 121 ? -30.771 -12.743 -40.714 1.00 45.53 121 LYS A N 1
ATOM 914 C CA . LYS A 1 121 ? -31.066 -13.745 -41.746 1.00 45.53 121 LYS A CA 1
ATOM 915 C C . LYS A 1 121 ? -30.220 -14.997 -41.511 1.00 45.53 121 LYS A C 1
ATOM 917 O O . LYS A 1 121 ? -29.059 -15.062 -41.894 1.00 45.53 121 LYS A O 1
ATOM 922 N N . THR A 1 122 ? -30.819 -15.988 -40.863 1.00 47.69 122 THR A N 1
ATOM 923 C CA . THR A 1 122 ? -30.603 -17.410 -41.180 1.00 47.69 122 THR A CA 1
ATOM 924 C C . THR A 1 122 ? -31.607 -17.805 -42.278 1.00 47.69 122 THR A C 1
ATOM 926 O O . THR A 1 122 ? -32.514 -17.019 -42.561 1.00 47.69 122 THR A O 1
ATOM 929 N N . PRO A 1 123 ? -31.613 -19.044 -42.799 1.00 61.28 123 PRO A N 1
ATOM 930 C CA . PRO A 1 123 ? -30.548 -19.944 -43.263 1.00 61.28 123 PRO A CA 1
ATOM 931 C C . PRO A 1 123 ? -30.697 -20.158 -44.803 1.00 61.28 123 PRO A C 1
ATOM 933 O O . PRO A 1 123 ? -31.507 -19.490 -45.438 1.00 61.28 123 PRO A O 1
ATOM 936 N N . THR A 1 124 ? -29.939 -21.019 -45.495 1.00 49.81 124 THR A N 1
ATOM 937 C CA . THR A 1 124 ? -30.433 -22.330 -45.999 1.00 49.81 124 THR A CA 1
ATOM 938 C C . THR A 1 124 ? -29.358 -22.972 -46.892 1.00 49.81 124 THR A C 1
ATOM 940 O O . THR A 1 124 ? -28.710 -22.294 -47.686 1.0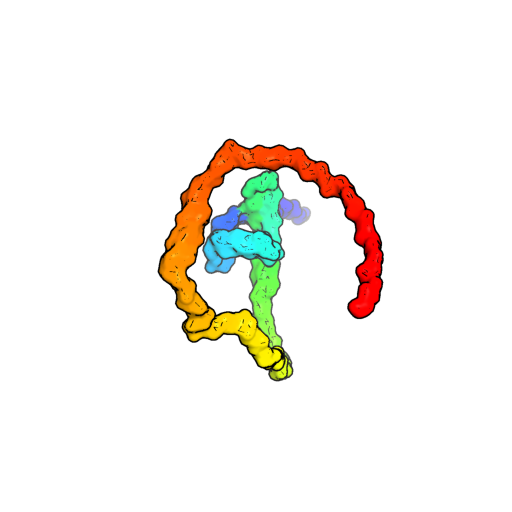0 49.81 124 THR A O 1
ATOM 943 N N . ALA A 1 125 ? -29.176 -24.282 -46.737 1.00 50.25 125 ALA A N 1
ATOM 944 C CA . ALA A 1 125 ? -28.272 -25.137 -47.499 1.00 50.25 125 ALA A CA 1
ATOM 945 C C . ALA A 1 125 ? -28.754 -25.393 -48.942 1.00 50.25 125 ALA A C 1
ATOM 947 O O . ALA A 1 125 ? -29.953 -25.496 -49.174 1.00 50.25 125 ALA A O 1
ATOM 948 N N . HIS A 1 126 ? -27.828 -25.631 -49.879 1.00 42.94 126 HIS A N 1
ATOM 949 C CA . HIS A 1 126 ? -28.066 -26.557 -50.991 1.00 42.94 126 HIS A CA 1
ATOM 950 C C . HIS A 1 126 ? -26.765 -27.203 -51.487 1.00 42.94 126 HIS A C 1
ATOM 952 O O . HIS A 1 126 ? -25.700 -26.591 -51.524 1.00 42.94 126 HIS A O 1
ATOM 958 N N . ALA A 1 127 ? -26.896 -28.488 -51.797 1.00 45.56 127 ALA A N 1
ATOM 959 C CA . ALA A 1 127 ? -25.862 -29.483 -52.023 1.00 45.56 127 ALA A CA 1
ATOM 960 C C . ALA A 1 127 ? -25.388 -29.611 -53.487 1.00 45.56 127 ALA A C 1
ATOM 962 O O . ALA A 1 127 ? -26.115 -29.267 -54.410 1.00 45.56 127 ALA A O 1
ATOM 963 N N . SER A 1 128 ? -24.211 -30.239 -53.633 1.00 47.12 128 SER A N 1
ATOM 964 C CA . SER A 1 128 ? -23.774 -31.211 -54.661 1.00 47.12 128 SER A CA 1
ATOM 965 C C . SER A 1 128 ? -23.998 -30.983 -56.166 1.00 47.12 128 SER A C 1
ATOM 967 O O . SER A 1 128 ? -25.128 -30.992 -56.642 1.00 47.12 128 SER A O 1
ATOM 969 N N . LYS A 1 129 ? -22.877 -31.058 -56.911 1.00 45.88 129 LYS A N 1
ATOM 970 C CA . LYS A 1 129 ? -22.506 -31.991 -58.026 1.00 45.88 129 LYS A CA 1
ATOM 971 C C . LYS A 1 129 ? -21.374 -31.303 -58.819 1.00 45.88 129 LYS A C 1
ATOM 973 O O . LYS A 1 129 ? -21.540 -30.152 -59.184 1.00 45.88 129 LYS A O 1
ATOM 978 N N . ARG A 1 130 ? -20.126 -31.778 -58.937 1.00 40.88 130 ARG A N 1
ATOM 979 C CA . ARG A 1 130 ? -19.508 -33.034 -59.431 1.00 40.88 130 ARG A CA 1
ATOM 980 C C . ARG A 1 130 ? -19.824 -33.380 -60.900 1.00 40.88 130 ARG A C 1
ATOM 982 O O . ARG A 1 130 ? -20.993 -33.533 -61.237 1.00 40.88 130 ARG A O 1
ATOM 989 N N . SER A 1 131 ? -18.731 -33.613 -61.647 1.00 50.66 131 SER A N 1
ATOM 990 C CA . SER A 1 131 ? -18.573 -34.161 -63.015 1.00 50.66 131 SER A CA 1
ATOM 991 C C . SER A 1 131 ? -18.760 -33.157 -64.165 1.00 50.66 131 SER A C 1
ATOM 993 O O . SER A 1 131 ? -19.682 -32.356 -64.112 1.00 50.66 131 SER A O 1
ATOM 995 N N . ASN A 1 132 ? -17.938 -33.127 -65.221 1.00 48.06 132 ASN A N 1
ATOM 996 C CA . ASN A 1 132 ? -16.862 -34.007 -65.706 1.00 48.06 132 ASN A CA 1
ATOM 997 C C . ASN A 1 132 ? -15.807 -33.151 -66.427 1.00 48.06 132 ASN A C 1
ATOM 999 O O . ASN A 1 132 ? -16.232 -32.144 -67.036 1.00 48.06 132 ASN A O 1
#

Mean predicted aligned error: 19.87 Å

pLDDT: mean 73.79, std 18.46, range [40.88, 97.69]

Nearest PDB structures (foldseek):
  6ama-assembly1_B  TM=7.858E-01  e=5.019E-03  Strepto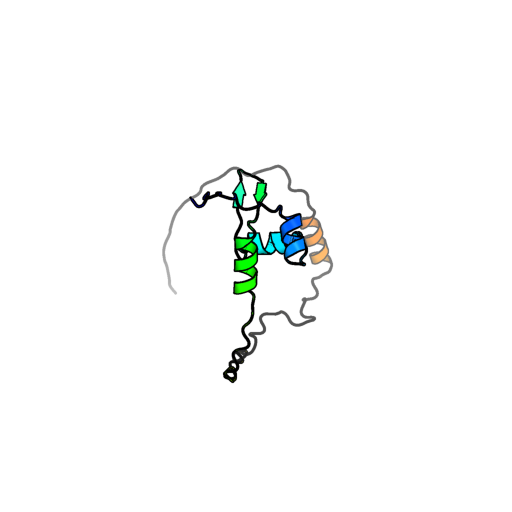myces venezuelae
  6amk-assembly1_A  TM=8.150E-01  e=1.423E-02  Streptomyces venezuelae
  4j2n-assembly1_A  TM=7.396E-01  e=6.102E-03  Pukovnikvirus pukovnik
  6ama-assembly1_A  TM=8.070E-01  e=3.110E-02  Streptomyces venezuelae
  3ucs-assembly1_A  TM=7.842E-01  e=1.304E-01  Klebsiella pneumoniae 342